Protein AF-A0A0J7KHU6-F1 (afdb_monomer_lite)

Secondary structure (DSSP, 8-state):
-HHHHHHHHHHHHHHHHHHHHHHHHTTTTT--SS-HHHHHHHHHHHHHHHHHHHHHHHHHHHHHHHHHHHHHH-SPPP-SS--HHHHHHHHHHHHHHHHHHHHHHHHHHHHHHHHHHHHH--

Organism: Lasius niger (NCBI:txid67767)

Radius of gyration: 30.12 Å; chains: 1; bounding box: 52×55×78 Å

Sequence (122 aa):
EKKRKQAETERKRAEVRARLEEASKAKKAKKGFMTPDRKKKLRLLLRKKAAEELKKEQERKAAERRRIIEERCGKAKNVDDANEVELKEICQMYHDRVYLCEGQKWDLEREVRKRDYEVQEK

Foldseek 3Di:
DVVVVVVVVVVVVVVVVVVLVVVCVVVVDDDPSDDPVVVVVVVVVVVVVVVVVVVVVVVVVVVVVVVVCCVVVPDQDDPPPDDPVRVVVSVVVVVVVVVVVVVVVVVVVVVVVVVVVVVVVD

Structure (mmCIF, N/CA/C/O backbone):
data_AF-A0A0J7KHU6-F1
#
_entry.id   AF-A0A0J7KHU6-F1
#
loop_
_atom_site.group_PDB
_atom_site.id
_atom_site.type_symbol
_atom_site.label_atom_id
_atom_site.label_alt_id
_atom_site.label_comp_id
_atom_site.label_asym_id
_atom_site.label_entity_id
_atom_site.label_seq_id
_atom_site.pdbx_PDB_ins_code
_atom_site.Cartn_x
_atom_site.Cartn_y
_atom_site.Cartn_z
_atom_site.occupancy
_atom_site.B_iso_or_equiv
_atom_site.auth_seq_id
_atom_site.auth_comp_id
_atom_site.auth_asym_id
_atom_site.auth_atom_id
_atom_site.pdbx_PDB_model_num
ATOM 1 N N . GLU A 1 1 ? 29.669 -32.015 -13.712 1.00 60.91 1 GLU A N 1
ATOM 2 C CA . GLU A 1 1 ? 28.977 -32.035 -15.025 1.00 60.91 1 GLU A CA 1
ATOM 3 C C . GLU A 1 1 ? 28.281 -30.717 -15.414 1.00 60.91 1 GLU A C 1
ATOM 5 O O . GLU A 1 1 ? 28.586 -30.183 -16.475 1.00 60.91 1 GLU A O 1
ATOM 10 N N . LYS A 1 2 ? 27.415 -30.132 -14.563 1.00 65.38 2 LYS A N 1
ATOM 11 C CA . LYS A 1 2 ? 26.688 -28.867 -14.848 1.00 65.38 2 LYS A CA 1
ATOM 12 C C . LYS A 1 2 ? 27.586 -27.679 -15.248 1.00 65.38 2 LYS A C 1
ATOM 14 O O . LYS A 1 2 ? 27.269 -26.994 -16.211 1.00 65.38 2 LYS A O 1
ATOM 19 N N . LYS A 1 3 ? 28.733 -27.486 -14.581 1.00 67.62 3 LYS A N 1
ATOM 20 C CA . LYS A 1 3 ? 29.695 -26.408 -14.904 1.00 67.62 3 LYS A CA 1
ATOM 21 C C . LYS A 1 3 ? 30.349 -26.560 -16.288 1.00 67.62 3 LYS A C 1
ATOM 23 O O . LYS A 1 3 ? 30.530 -25.569 -16.980 1.00 67.62 3 LYS A O 1
ATOM 28 N N . ARG A 1 4 ? 30.643 -27.794 -16.731 1.00 74.31 4 ARG A N 1
ATOM 29 C CA . ARG A 1 4 ? 31.184 -28.057 -18.083 1.00 74.31 4 ARG A CA 1
ATOM 30 C C . ARG A 1 4 ? 30.127 -27.804 -19.159 1.00 74.31 4 ARG A C 1
ATOM 32 O O . ARG A 1 4 ? 30.429 -27.150 -20.148 1.00 74.31 4 ARG A O 1
ATOM 39 N N . LYS A 1 5 ? 28.881 -28.232 -18.919 1.00 75.81 5 LYS A N 1
ATOM 40 C CA . LYS A 1 5 ? 27.738 -27.952 -19.806 1.00 75.81 5 LYS A CA 1
ATOM 41 C C . LYS A 1 5 ? 27.464 -26.444 -19.930 1.00 75.81 5 LYS A C 1
ATOM 43 O O . LYS A 1 5 ? 27.242 -25.962 -21.035 1.00 75.81 5 LYS A O 1
ATOM 48 N N . GLN A 1 6 ? 27.552 -25.692 -18.828 1.00 70.25 6 GLN A N 1
ATOM 49 C CA . GLN A 1 6 ? 27.421 -24.227 -18.830 1.00 70.25 6 GLN A CA 1
ATOM 50 C C . GLN A 1 6 ? 28.546 -23.538 -19.617 1.00 70.25 6 GLN A C 1
ATOM 52 O O . GLN A 1 6 ? 28.256 -22.733 -20.503 1.00 70.25 6 GLN A O 1
ATOM 57 N N . ALA A 1 7 ? 29.803 -23.918 -19.373 1.00 80.69 7 ALA A N 1
ATOM 58 C CA . ALA A 1 7 ? 30.958 -23.368 -20.083 1.00 80.69 7 ALA A CA 1
ATOM 59 C C . ALA A 1 7 ? 30.903 -23.648 -21.596 1.00 80.69 7 ALA A C 1
ATOM 61 O O . ALA A 1 7 ? 31.207 -22.778 -22.410 1.00 80.69 7 ALA A O 1
ATOM 62 N N . GLU A 1 8 ? 30.450 -24.838 -21.996 1.00 82.12 8 GLU A N 1
ATOM 63 C CA . GLU A 1 8 ? 30.277 -25.179 -23.408 1.00 82.12 8 GLU A CA 1
ATOM 64 C C . GLU A 1 8 ? 29.161 -24.350 -24.065 1.00 82.12 8 GLU A C 1
ATOM 66 O O . GLU A 1 8 ? 29.321 -23.862 -25.186 1.00 82.12 8 GLU A O 1
ATOM 71 N N . THR A 1 9 ? 28.046 -24.116 -23.361 1.00 75.62 9 THR A N 1
ATOM 72 C CA . THR A 1 9 ? 26.983 -23.231 -23.862 1.00 75.62 9 THR A CA 1
ATOM 73 C C . THR A 1 9 ? 27.408 -21.768 -23.955 1.00 75.62 9 THR A C 1
ATOM 75 O O . THR A 1 9 ? 27.014 -21.094 -24.907 1.00 75.62 9 THR A O 1
ATOM 78 N N . GLU A 1 10 ? 28.213 -21.258 -23.021 1.00 82.38 10 GLU A N 1
ATOM 79 C CA . GLU A 1 10 ? 28.766 -19.901 -23.107 1.00 82.38 10 GLU A CA 1
ATOM 80 C C . GLU A 1 10 ? 29.766 -19.765 -24.250 1.00 82.38 10 GLU A C 1
ATOM 82 O O . GLU A 1 10 ? 29.683 -18.798 -25.006 1.00 82.38 10 GLU A O 1
ATOM 87 N N . ARG A 1 11 ? 30.627 -20.767 -24.457 1.00 84.94 11 ARG A N 1
ATOM 88 C CA . ARG A 1 11 ? 31.569 -20.795 -25.581 1.00 84.94 11 ARG A CA 1
ATOM 89 C C . ARG A 1 11 ? 30.841 -20.779 -26.928 1.00 84.94 11 ARG A C 1
ATOM 91 O O . ARG A 1 11 ? 31.151 -19.939 -27.768 1.00 84.94 11 ARG A O 1
ATOM 98 N N . LYS A 1 12 ? 29.805 -21.612 -27.099 1.00 82.12 12 LYS A N 1
ATOM 99 C CA . LYS A 1 12 ? 28.963 -21.618 -28.314 1.00 82.12 12 LYS A CA 1
ATOM 100 C C . LYS A 1 12 ? 28.236 -20.286 -28.520 1.00 82.12 12 LYS A C 1
ATOM 102 O O . LYS A 1 12 ? 28.123 -19.802 -29.643 1.00 82.12 12 LYS A O 1
ATOM 107 N N . ARG A 1 13 ? 27.754 -19.649 -27.446 1.00 78.31 13 ARG A N 1
ATOM 108 C CA . ARG A 1 13 ? 27.121 -18.319 -27.523 1.00 78.31 13 ARG A CA 1
ATOM 109 C C . ARG A 1 13 ? 28.115 -17.224 -27.911 1.00 78.31 13 ARG A C 1
ATOM 111 O O . ARG A 1 13 ? 27.750 -16.342 -28.687 1.00 78.31 13 ARG A O 1
ATOM 118 N N . ALA A 1 14 ? 29.338 -17.275 -27.387 1.00 82.00 14 ALA A N 1
ATOM 119 C CA . ALA A 1 14 ? 30.399 -16.321 -27.694 1.00 82.00 14 ALA A CA 1
ATOM 120 C C . ALA A 1 14 ? 30.858 -16.437 -29.154 1.00 82.00 14 ALA A C 1
ATOM 122 O O . ALA A 1 14 ? 30.962 -15.425 -29.842 1.00 82.00 14 ALA A O 1
ATOM 123 N N . GLU A 1 15 ? 31.025 -17.659 -29.657 1.00 83.81 15 GLU A N 1
ATOM 124 C CA . GLU A 1 15 ? 31.401 -17.927 -31.048 1.00 83.81 15 GLU A CA 1
ATOM 125 C C . GLU A 1 15 ? 30.333 -17.436 -32.039 1.00 83.81 15 GLU A C 1
ATOM 127 O O . GLU A 1 15 ? 30.630 -16.706 -32.987 1.00 83.81 15 GLU A O 1
ATOM 132 N N . VAL A 1 16 ? 29.056 -17.736 -31.771 1.00 79.31 16 VAL A N 1
ATOM 133 C CA . VAL A 1 16 ? 27.933 -17.235 -32.583 1.00 79.31 16 VAL A CA 1
ATOM 134 C C . VAL A 1 16 ? 27.867 -15.704 -32.555 1.00 79.31 16 VAL A C 1
ATOM 136 O O . VAL A 1 16 ? 27.548 -15.079 -33.567 1.00 79.31 16 VAL A O 1
ATOM 139 N N . ARG A 1 17 ? 28.184 -15.077 -31.416 1.00 75.62 17 ARG A N 1
ATOM 140 C CA . ARG A 1 17 ? 28.221 -13.614 -31.283 1.00 75.62 17 ARG A CA 1
ATOM 141 C C . ARG A 1 17 ? 29.356 -12.997 -32.103 1.00 75.62 17 ARG A C 1
ATOM 143 O O . ARG A 1 17 ? 29.092 -12.029 -32.811 1.00 75.62 17 ARG A O 1
ATOM 150 N N . ALA A 1 18 ? 30.555 -13.573 -32.053 1.00 80.88 18 ALA A N 1
ATOM 151 C CA . ALA A 1 18 ? 31.712 -13.114 -32.821 1.00 80.88 18 ALA A CA 1
ATOM 152 C C . ALA A 1 18 ? 31.448 -13.190 -34.334 1.00 80.88 18 ALA A C 1
ATOM 154 O O . ALA A 1 18 ? 31.612 -12.197 -35.043 1.00 80.88 18 ALA A O 1
ATOM 155 N N . ARG A 1 19 ? 30.898 -14.317 -34.809 1.00 77.94 19 ARG A N 1
ATOM 156 C CA . ARG A 1 19 ? 30.537 -14.511 -36.223 1.00 77.94 19 ARG A CA 1
ATOM 157 C C . ARG A 1 19 ? 29.488 -13.506 -36.717 1.00 77.94 19 ARG A C 1
ATOM 159 O O . ARG A 1 19 ? 29.557 -13.027 -37.847 1.00 77.94 19 ARG A O 1
ATOM 166 N N . LEU A 1 20 ? 28.503 -13.174 -35.879 1.00 68.31 20 LEU A N 1
ATOM 167 C CA . LEU A 1 20 ? 27.479 -12.175 -36.211 1.00 68.31 20 LEU A CA 1
ATOM 168 C C . LEU A 1 20 ? 28.035 -10.742 -36.211 1.00 68.31 20 LEU A C 1
ATOM 170 O O . LEU A 1 20 ? 27.603 -9.922 -37.021 1.00 68.31 20 LEU A O 1
ATOM 174 N N . GLU A 1 21 ? 28.979 -10.432 -35.323 1.00 70.44 21 GLU A N 1
ATOM 175 C CA . GLU A 1 21 ? 29.629 -9.122 -35.261 1.00 70.44 21 GLU A CA 1
ATOM 176 C C . GLU A 1 21 ? 30.513 -8.878 -36.493 1.00 70.44 21 GLU A C 1
ATOM 178 O O . GLU A 1 21 ? 30.439 -7.812 -37.107 1.00 70.44 21 GLU A O 1
ATOM 183 N N . GLU A 1 22 ? 31.270 -9.886 -36.917 1.00 72.25 22 GLU A N 1
ATOM 184 C CA . GLU A 1 22 ? 32.121 -9.838 -38.107 1.00 72.25 22 GLU A CA 1
ATOM 185 C C . GLU A 1 22 ? 31.300 -9.651 -39.395 1.00 72.25 22 GLU A C 1
ATOM 187 O O . GLU A 1 22 ? 31.576 -8.745 -40.184 1.00 72.25 22 GLU A O 1
ATOM 192 N N . ALA A 1 23 ? 30.186 -10.379 -39.540 1.00 66.62 23 ALA A N 1
ATOM 193 C CA . ALA A 1 23 ? 29.250 -10.207 -40.656 1.00 66.62 23 ALA A CA 1
ATOM 194 C C . ALA A 1 23 ? 28.550 -8.829 -40.670 1.00 66.62 23 ALA A C 1
ATOM 196 O O . ALA A 1 23 ? 28.136 -8.343 -41.727 1.00 66.62 23 ALA A O 1
ATOM 197 N N . SER A 1 24 ? 28.415 -8.176 -39.510 1.00 61.59 24 SER A N 1
ATOM 198 C CA . SER A 1 24 ? 27.807 -6.843 -39.397 1.00 61.59 24 SER A CA 1
ATOM 199 C C . SER A 1 24 ? 28.765 -5.701 -39.763 1.00 61.59 24 SER A C 1
ATOM 201 O O . SER 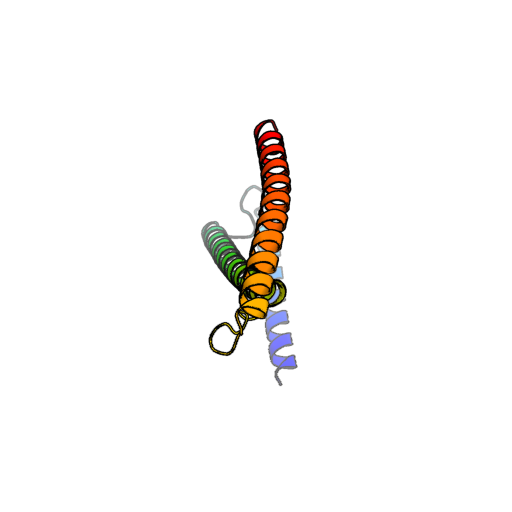A 1 24 ? 28.313 -4.653 -40.233 1.00 61.59 24 SER A O 1
ATOM 203 N N . LYS A 1 25 ? 30.087 -5.908 -39.637 1.00 63.56 25 LYS A N 1
ATOM 204 C CA . LYS A 1 25 ? 31.115 -4.911 -39.992 1.00 63.56 25 LYS A CA 1
ATOM 205 C C . LYS A 1 25 ? 31.147 -4.609 -41.497 1.00 63.56 25 LYS A C 1
ATOM 207 O O . LYS A 1 25 ? 31.466 -3.482 -41.864 1.00 63.56 25 LYS A O 1
ATOM 212 N N . ALA A 1 26 ? 30.725 -5.555 -42.338 1.00 61.78 26 ALA A N 1
ATOM 213 C CA . ALA A 1 26 ? 30.666 -5.408 -43.795 1.00 61.78 26 ALA A CA 1
ATOM 214 C C . ALA A 1 26 ? 29.421 -4.654 -44.321 1.00 61.78 26 ALA A C 1
ATOM 216 O O . ALA A 1 26 ? 29.381 -4.279 -45.489 1.00 61.78 26 ALA A O 1
ATOM 217 N N . LYS A 1 27 ? 28.390 -4.407 -43.493 1.00 57.91 27 LYS A N 1
ATOM 218 C CA . LYS A 1 27 ? 27.125 -3.747 -43.907 1.00 57.91 27 LYS A CA 1
ATOM 219 C C . LYS A 1 27 ? 26.780 -2.536 -43.033 1.00 57.91 27 LYS A C 1
ATOM 221 O O . LYS A 1 27 ? 25.630 -2.330 -42.639 1.00 57.91 27 LYS A O 1
ATOM 226 N N . LYS A 1 28 ? 27.797 -1.726 -42.735 1.00 55.50 28 LYS A N 1
ATOM 227 C CA . LYS A 1 28 ? 27.800 -0.644 -41.735 1.00 55.50 28 LYS A CA 1
ATOM 228 C C . LYS A 1 28 ? 26.905 0.576 -41.995 1.00 55.50 28 LYS A C 1
ATOM 230 O O . LYS A 1 28 ? 26.921 1.481 -41.172 1.00 55.50 28 LYS A O 1
ATOM 235 N N . ALA A 1 29 ? 26.096 0.633 -43.053 1.00 57.09 29 ALA A N 1
ATOM 236 C CA . ALA A 1 29 ? 25.325 1.854 -43.298 1.00 57.09 29 ALA A CA 1
ATOM 237 C C . ALA A 1 29 ? 24.017 1.955 -42.486 1.00 57.09 29 ALA A C 1
ATOM 239 O O . ALA A 1 29 ? 23.782 3.006 -41.905 1.00 57.09 29 ALA A O 1
ATOM 240 N N . LYS A 1 30 ? 23.140 0.932 -42.417 1.00 57.06 30 LYS A N 1
ATOM 241 C CA . LYS A 1 30 ? 21.793 1.105 -41.792 1.00 57.06 30 LYS A CA 1
ATOM 242 C C . LYS A 1 30 ? 21.124 -0.143 -41.174 1.00 57.06 30 LYS A C 1
ATOM 244 O O . LYS A 1 30 ? 19.975 -0.060 -40.744 1.00 57.06 30 LYS A O 1
ATOM 249 N N . LYS A 1 31 ? 21.780 -1.309 -41.093 1.00 58.31 31 LYS A N 1
ATOM 250 C CA . LYS A 1 31 ? 21.182 -2.535 -40.509 1.00 58.31 31 LYS A CA 1
ATOM 251 C C . LYS A 1 31 ? 21.808 -2.842 -39.148 1.00 58.31 31 LYS A C 1
ATOM 253 O O . LYS A 1 31 ? 22.897 -3.392 -39.073 1.00 58.31 31 LYS A O 1
ATOM 258 N N . GLY A 1 32 ? 21.120 -2.469 -38.067 1.00 64.75 32 GLY A N 1
ATOM 259 C CA . GLY A 1 32 ? 21.543 -2.821 -36.707 1.00 64.75 32 GLY A CA 1
ATOM 260 C C . GLY A 1 32 ? 21.711 -4.338 -36.520 1.00 64.75 32 GLY A C 1
ATOM 261 O O . GLY A 1 32 ? 21.069 -5.125 -37.208 1.00 64.75 32 GLY A O 1
ATOM 262 N N . PHE A 1 33 ? 22.543 -4.731 -35.549 1.00 71.38 33 PHE A N 1
ATOM 263 C CA . PHE A 1 33 ? 22.934 -6.120 -35.231 1.00 71.38 33 PHE A CA 1
ATOM 264 C C . PHE A 1 33 ? 21.774 -7.134 -35.135 1.00 71.38 33 PHE A C 1
ATOM 266 O O . PHE A 1 33 ? 21.953 -8.328 -35.359 1.00 71.38 33 PHE A O 1
ATOM 273 N N . MET A 1 34 ? 20.565 -6.678 -34.799 1.00 79.06 34 MET A N 1
ATOM 274 C CA . MET A 1 34 ? 19.372 -7.520 -34.737 1.00 79.06 34 MET A CA 1
ATOM 275 C C . MET A 1 34 ? 18.457 -7.286 -35.932 1.00 79.06 34 MET A C 1
ATOM 277 O O . MET A 1 34 ? 18.177 -6.141 -36.294 1.00 79.06 34 MET A O 1
ATOM 281 N N . THR A 1 35 ? 17.874 -8.371 -36.447 1.00 86.06 35 THR A N 1
ATOM 282 C CA . THR A 1 35 ? 16.758 -8.272 -37.389 1.00 86.06 35 THR A CA 1
ATOM 283 C C . THR A 1 35 ? 15.574 -7.533 -36.742 1.00 86.06 35 THR A C 1
ATOM 285 O O . THR A 1 35 ? 15.371 -7.633 -35.521 1.00 86.06 35 THR A O 1
ATOM 288 N N . PRO A 1 36 ? 14.776 -6.786 -37.528 1.00 86.12 36 PRO A N 1
ATOM 289 C CA . PRO A 1 36 ? 13.604 -6.068 -37.024 1.00 86.12 36 PRO A CA 1
ATOM 290 C C . PRO A 1 36 ? 12.647 -6.946 -36.203 1.00 86.12 36 PRO A C 1
ATOM 292 O O . PRO A 1 36 ? 12.227 -6.536 -35.118 1.00 86.12 36 PRO A O 1
ATOM 295 N N . ASP A 1 37 ? 12.392 -8.182 -36.643 1.00 86.38 37 ASP A N 1
ATOM 296 C CA . ASP A 1 37 ? 11.520 -9.135 -35.942 1.00 86.38 37 ASP A CA 1
ATOM 297 C C . ASP A 1 37 ? 12.077 -9.565 -34.590 1.00 86.38 37 ASP A C 1
ATOM 299 O O . ASP A 1 37 ? 11.359 -9.606 -33.587 1.00 86.38 37 ASP A O 1
ATOM 303 N N . ARG A 1 38 ? 13.389 -9.812 -34.514 1.00 86.75 38 ARG A N 1
ATOM 304 C CA . ARG A 1 38 ? 14.040 -10.172 -33.251 1.00 86.75 38 ARG A CA 1
ATOM 305 C C . ARG A 1 38 ? 14.006 -8.998 -32.271 1.00 86.75 38 ARG A C 1
ATOM 307 O O . ARG A 1 38 ? 13.766 -9.209 -31.083 1.00 86.75 38 ARG A O 1
ATOM 314 N N . LYS A 1 39 ? 14.179 -7.760 -32.754 1.00 88.12 39 LYS A N 1
ATOM 315 C CA . LYS A 1 39 ? 14.037 -6.545 -31.932 1.00 88.12 39 LYS A CA 1
ATOM 316 C C . LYS A 1 39 ? 12.586 -6.354 -31.459 1.00 88.12 39 LYS A C 1
ATOM 318 O O . LYS A 1 39 ? 12.367 -5.999 -30.301 1.00 88.12 39 LYS A O 1
ATOM 323 N N . LYS A 1 40 ? 11.587 -6.637 -32.307 1.00 90.25 40 LYS A N 1
ATOM 324 C CA . LYS A 1 40 ? 10.159 -6.620 -31.936 1.00 90.25 40 LYS A CA 1
ATOM 325 C C . LYS A 1 40 ? 9.855 -7.647 -30.840 1.00 90.25 40 LYS A C 1
ATOM 327 O O . LYS A 1 40 ? 9.271 -7.274 -29.824 1.00 90.25 40 LYS A O 1
ATOM 332 N N . LYS A 1 41 ? 10.326 -8.891 -30.994 1.00 94.12 41 LYS A N 1
ATOM 333 C CA . LYS A 1 41 ? 10.172 -9.958 -29.991 1.00 94.12 41 LYS A CA 1
ATOM 334 C C . LYS A 1 41 ? 10.858 -9.610 -28.668 1.00 94.12 41 LYS A C 1
ATOM 336 O O . LYS A 1 41 ? 10.262 -9.801 -27.614 1.00 94.12 41 LYS A O 1
ATOM 341 N N . LEU A 1 42 ? 12.064 -9.038 -28.710 1.00 94.25 42 LEU A N 1
ATOM 342 C CA . LEU A 1 42 ? 12.782 -8.621 -27.502 1.00 94.25 42 LEU A CA 1
ATOM 343 C C . LEU A 1 42 ? 12.024 -7.536 -26.726 1.00 94.25 42 LEU A C 1
ATOM 345 O O . LEU A 1 42 ? 11.827 -7.678 -25.525 1.00 94.25 42 LEU A O 1
ATOM 349 N N . ARG A 1 43 ? 11.537 -6.486 -27.401 1.00 95.25 43 ARG A N 1
ATOM 350 C CA . ARG A 1 43 ? 10.736 -5.436 -26.744 1.00 95.25 43 ARG A CA 1
ATOM 351 C C . ARG A 1 43 ? 9.465 -5.988 -26.106 1.00 95.25 43 ARG A C 1
ATOM 353 O O . ARG A 1 43 ? 9.092 -5.546 -25.025 1.00 95.25 43 ARG A O 1
ATOM 360 N N . LEU A 1 44 ? 8.807 -6.942 -26.765 1.00 95.69 44 LEU A N 1
ATOM 361 C CA . LEU A 1 44 ? 7.632 -7.605 -26.206 1.00 95.69 44 LEU A CA 1
ATOM 362 C C . LEU A 1 44 ? 7.980 -8.348 -24.909 1.00 95.69 44 LEU A C 1
ATOM 364 O O . LEU A 1 44 ? 7.278 -8.187 -23.918 1.00 95.69 44 LEU A O 1
ATOM 368 N N . LEU A 1 45 ? 9.074 -9.115 -24.899 1.00 96.44 45 LEU A N 1
ATOM 369 C CA . LEU A 1 45 ? 9.524 -9.838 -23.706 1.00 96.44 45 LEU A CA 1
ATOM 370 C C . LEU A 1 45 ? 9.898 -8.891 -22.561 1.00 96.44 45 LEU A C 1
ATOM 372 O O . LEU A 1 45 ? 9.528 -9.151 -21.422 1.00 96.44 45 LEU A O 1
ATOM 376 N N . LEU A 1 46 ? 10.568 -7.775 -22.859 1.00 96.69 46 LEU A N 1
ATOM 377 C CA . LEU A 1 46 ? 10.925 -6.776 -21.850 1.00 96.69 46 LEU A CA 1
ATOM 378 C C . LEU A 1 46 ? 9.688 -6.131 -21.214 1.00 96.69 46 LEU A C 1
ATOM 380 O O . LEU A 1 46 ? 9.640 -6.003 -19.997 1.00 96.69 46 LEU A O 1
ATOM 384 N N . ARG A 1 47 ? 8.665 -5.785 -22.007 1.00 97.06 47 ARG A N 1
ATOM 385 C CA . ARG A 1 47 ? 7.402 -5.245 -21.474 1.00 97.06 47 ARG A CA 1
ATOM 386 C C . ARG A 1 47 ? 6.629 -6.272 -20.657 1.00 97.06 47 ARG A C 1
ATOM 388 O O . ARG A 1 47 ? 6.103 -5.920 -19.611 1.00 97.06 47 ARG A O 1
ATOM 395 N N . LYS A 1 48 ? 6.589 -7.532 -21.106 1.00 97.25 48 LYS A N 1
ATOM 396 C CA . LYS A 1 48 ? 5.974 -8.625 -20.337 1.00 97.25 48 LYS A CA 1
ATOM 397 C C . LYS A 1 48 ? 6.659 -8.796 -18.983 1.00 97.25 48 LYS A C 1
ATOM 399 O O . LYS A 1 48 ? 5.972 -8.822 -17.972 1.00 97.25 48 LYS A O 1
ATOM 404 N N . LYS A 1 49 ? 7.996 -8.812 -18.961 1.00 97.25 49 LYS A N 1
ATOM 405 C CA . LYS A 1 49 ? 8.766 -8.880 -17.715 1.00 97.25 49 LYS A CA 1
ATOM 406 C C . LYS A 1 49 ? 8.522 -7.657 -16.825 1.00 97.25 49 LYS A C 1
ATOM 408 O O . LYS A 1 49 ? 8.321 -7.816 -15.633 1.00 97.25 49 LYS A O 1
ATOM 413 N N . ALA A 1 50 ? 8.497 -6.450 -17.393 1.00 96.62 50 ALA A N 1
ATOM 414 C CA . ALA A 1 50 ? 8.210 -5.234 -16.631 1.00 96.62 50 ALA A CA 1
ATOM 415 C C . ALA A 1 50 ? 6.803 -5.257 -16.005 1.00 96.62 50 ALA A C 1
ATOM 417 O O . ALA A 1 50 ? 6.647 -4.873 -14.853 1.00 96.62 50 ALA A O 1
ATOM 418 N N . ALA A 1 51 ? 5.795 -5.745 -16.735 1.00 96.50 51 ALA A N 1
ATOM 419 C CA . ALA A 1 51 ? 4.437 -5.895 -16.215 1.00 96.50 51 ALA A CA 1
ATOM 420 C C . ALA A 1 51 ? 4.351 -6.949 -15.096 1.00 96.50 51 ALA A C 1
ATOM 422 O O . ALA A 1 51 ? 3.656 -6.738 -14.106 1.00 96.50 51 ALA A O 1
ATOM 423 N N . GLU A 1 52 ? 5.071 -8.064 -15.235 1.00 96.62 52 GLU A N 1
ATOM 424 C CA . GLU A 1 52 ? 5.148 -9.108 -14.209 1.00 96.62 52 GLU A CA 1
ATOM 425 C C . GLU A 1 52 ? 5.811 -8.596 -12.922 1.00 96.62 52 GLU A C 1
ATOM 427 O O . GLU A 1 52 ? 5.248 -8.748 -11.839 1.00 96.62 52 GLU A O 1
ATOM 432 N N . GLU 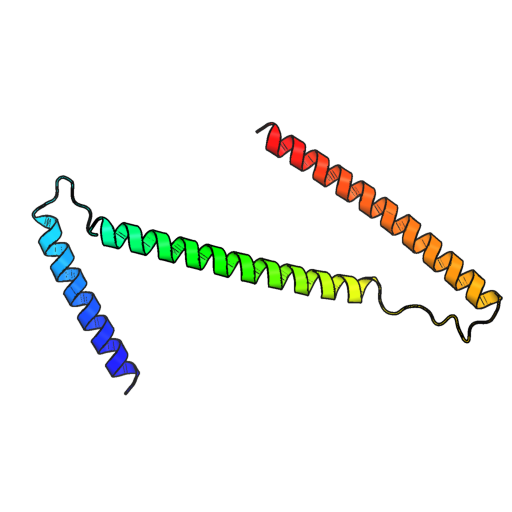A 1 53 ? 6.958 -7.920 -13.035 1.00 96.12 53 GLU A N 1
ATOM 433 C CA . GLU A 1 53 ? 7.640 -7.313 -11.884 1.00 96.12 53 GLU A CA 1
ATOM 434 C C . GLU A 1 53 ? 6.778 -6.225 -11.225 1.00 96.12 53 GLU A C 1
ATOM 436 O O . GLU A 1 53 ? 6.699 -6.171 -9.998 1.00 96.12 53 GLU A O 1
ATOM 441 N N . LEU A 1 54 ? 6.059 -5.414 -12.013 1.00 95.94 54 LEU A N 1
ATOM 442 C CA . LEU A 1 54 ? 5.124 -4.418 -11.484 1.00 95.94 54 LEU A CA 1
ATOM 443 C C . LEU A 1 54 ? 4.000 -5.076 -10.670 1.00 95.94 54 LEU A C 1
ATOM 445 O O . LEU A 1 54 ? 3.694 -4.618 -9.570 1.00 95.94 54 LEU A O 1
ATOM 449 N N . LYS A 1 55 ? 3.409 -6.168 -11.174 1.00 96.38 55 LYS A N 1
ATOM 450 C CA . LYS A 1 55 ? 2.370 -6.918 -10.452 1.00 96.38 55 LYS A CA 1
ATOM 451 C C . LYS A 1 55 ? 2.915 -7.505 -9.148 1.00 96.38 55 LYS A C 1
ATOM 453 O O . LYS A 1 55 ? 2.286 -7.374 -8.101 1.00 96.38 55 LYS A O 1
ATOM 458 N N . LYS A 1 56 ? 4.114 -8.087 -9.188 1.00 97.06 56 LYS A N 1
ATOM 459 C CA . LYS A 1 56 ? 4.784 -8.634 -8.002 1.00 97.06 56 LYS A CA 1
ATOM 460 C C . LYS A 1 56 ? 5.081 -7.555 -6.958 1.00 97.06 56 LYS A C 1
ATOM 462 O O . LYS A 1 56 ? 4.914 -7.781 -5.760 1.00 97.06 56 LYS A O 1
ATOM 467 N N . GLU A 1 57 ? 5.494 -6.364 -7.388 1.00 96.38 57 GLU A N 1
ATOM 468 C CA . GLU A 1 57 ? 5.698 -5.235 -6.483 1.00 96.38 57 GLU A CA 1
ATOM 469 C C . GLU A 1 57 ? 4.380 -4.749 -5.864 1.00 96.38 57 GLU A C 1
ATOM 471 O O . GLU A 1 57 ? 4.347 -4.458 -4.667 1.00 96.38 57 GLU A O 1
ATOM 476 N N . GLN A 1 58 ? 3.294 -4.694 -6.643 1.00 96.25 58 GLN A N 1
ATOM 477 C CA . GLN A 1 58 ? 1.960 -4.362 -6.133 1.00 96.25 58 GLN A CA 1
ATOM 478 C C . GLN A 1 58 ? 1.503 -5.362 -5.067 1.00 96.25 58 GLN A C 1
ATOM 480 O O . GLN A 1 58 ? 1.056 -4.949 -3.999 1.00 96.25 58 GLN A O 1
ATOM 485 N N . GLU A 1 59 ? 1.673 -6.662 -5.310 1.00 95.69 59 GLU A N 1
ATOM 486 C CA . GLU A 1 59 ? 1.347 -7.714 -4.340 1.00 95.69 59 GLU A CA 1
ATOM 487 C C . GLU A 1 59 ? 2.182 -7.584 -3.059 1.00 95.69 59 GLU A C 1
ATOM 489 O O . GLU A 1 59 ? 1.635 -7.665 -1.957 1.00 95.69 59 GLU A O 1
ATOM 494 N N . ARG A 1 60 ? 3.484 -7.282 -3.181 1.00 96.56 60 ARG A N 1
ATOM 495 C CA . ARG A 1 60 ? 4.362 -7.011 -2.032 1.00 96.56 60 ARG A CA 1
ATOM 496 C C . ARG A 1 60 ? 3.906 -5.783 -1.242 1.00 96.56 60 ARG A C 1
ATOM 498 O O . ARG A 1 60 ? 3.822 -5.848 -0.019 1.00 96.56 60 ARG A O 1
ATOM 505 N N . LYS A 1 61 ? 3.586 -4.674 -1.919 1.00 97.25 61 LYS A N 1
ATOM 506 C CA . LYS A 1 61 ? 3.071 -3.452 -1.274 1.00 97.25 61 LYS A CA 1
ATOM 507 C C . LYS A 1 61 ? 1.727 -3.702 -0.591 1.00 97.25 61 LYS A C 1
ATOM 509 O O . LYS A 1 61 ? 1.513 -3.208 0.510 1.00 97.25 61 LYS A O 1
ATOM 514 N N . ALA A 1 62 ? 0.839 -4.486 -1.200 1.00 97.06 62 ALA A N 1
ATOM 515 C CA . ALA A 1 62 ? -0.449 -4.842 -0.610 1.00 97.06 62 ALA A CA 1
ATOM 516 C C . ALA A 1 62 ? -0.292 -5.745 0.624 1.00 97.06 62 ALA A C 1
ATOM 518 O O . ALA A 1 62 ? -0.997 -5.556 1.615 1.00 97.06 62 ALA A O 1
ATOM 519 N N . ALA A 1 63 ? 0.637 -6.704 0.586 1.00 97.12 63 ALA A N 1
ATOM 520 C CA . ALA A 1 63 ? 0.965 -7.539 1.737 1.00 97.12 63 ALA A CA 1
ATOM 521 C C . ALA A 1 63 ? 1.548 -6.710 2.890 1.00 97.12 63 ALA A C 1
ATOM 523 O O . ALA A 1 63 ? 1.064 -6.820 4.013 1.00 97.12 63 ALA A O 1
ATOM 524 N N . GLU A 1 64 ? 2.500 -5.820 2.603 1.00 97.50 64 GLU A N 1
ATOM 525 C CA . GLU A 1 64 ? 3.072 -4.933 3.620 1.00 97.50 64 GLU A CA 1
ATOM 526 C C . GLU A 1 64 ? 2.018 -3.975 4.187 1.00 97.50 64 GLU A C 1
ATOM 528 O O . GLU A 1 64 ? 1.924 -3.802 5.398 1.00 97.50 64 GLU A O 1
ATOM 533 N N . ARG A 1 65 ? 1.138 -3.423 3.339 1.00 97.31 65 ARG A N 1
ATOM 534 C CA . ARG A 1 65 ? 0.004 -2.606 3.794 1.00 97.31 65 ARG A CA 1
ATOM 535 C C . ARG A 1 65 ? -0.879 -3.374 4.779 1.00 97.31 65 ARG A C 1
ATOM 537 O O . ARG A 1 65 ? -1.288 -2.799 5.780 1.00 97.31 65 ARG A O 1
ATOM 544 N N . ARG A 1 66 ? -1.180 -4.650 4.509 1.00 96.31 66 ARG A N 1
ATOM 545 C CA . ARG A 1 66 ? -1.962 -5.493 5.429 1.00 96.31 66 ARG A CA 1
ATOM 546 C C . ARG A 1 66 ? -1.236 -5.710 6.755 1.00 96.31 66 ARG A C 1
ATOM 548 O O . ARG A 1 66 ? -1.843 -5.487 7.794 1.00 96.31 66 ARG A O 1
ATOM 555 N N . ARG A 1 67 ? 0.055 -6.049 6.712 1.00 97.19 67 ARG A N 1
ATOM 556 C CA . ARG A 1 67 ? 0.892 -6.237 7.907 1.00 97.19 67 ARG A CA 1
ATOM 557 C C . ARG A 1 67 ? 0.911 -4.992 8.798 1.00 97.19 67 ARG A C 1
ATOM 559 O O . ARG A 1 67 ? 0.689 -5.094 9.996 1.00 97.19 67 ARG A O 1
ATOM 566 N N . ILE A 1 68 ? 1.124 -3.815 8.210 1.00 97.06 68 ILE A N 1
ATOM 567 C CA . ILE A 1 68 ? 1.167 -2.549 8.953 1.00 97.06 68 ILE A CA 1
ATOM 568 C C . ILE A 1 68 ? -0.199 -2.196 9.556 1.00 97.06 68 ILE A C 1
ATOM 570 O O . ILE A 1 68 ? -0.254 -1.651 10.655 1.00 97.06 68 ILE A O 1
ATOM 574 N N . ILE A 1 69 ? -1.305 -2.488 8.863 1.00 95.38 69 ILE A N 1
ATOM 575 C CA . ILE A 1 69 ? -2.651 -2.282 9.422 1.00 95.38 69 ILE A CA 1
ATOM 576 C C . ILE A 1 69 ? -2.858 -3.180 10.641 1.00 95.38 69 ILE A C 1
ATOM 578 O O . ILE A 1 69 ? -3.299 -2.693 11.676 1.00 95.38 69 ILE A O 1
ATOM 582 N N . GLU A 1 70 ? -2.504 -4.459 10.539 1.00 95.38 70 GLU A N 1
ATOM 583 C CA . GLU A 1 70 ? -2.620 -5.406 11.649 1.00 95.38 70 GLU A CA 1
ATOM 584 C C . GLU A 1 70 ? -1.776 -4.971 12.857 1.00 95.38 70 GLU A C 1
ATOM 586 O O . GLU A 1 70 ? -2.275 -4.945 13.980 1.00 95.38 70 GLU A O 1
ATOM 591 N N . GLU A 1 71 ? -0.541 -4.524 12.619 1.00 95.19 71 GLU A N 1
ATOM 592 C CA . GLU A 1 71 ? 0.351 -3.997 13.657 1.00 95.19 71 GLU A CA 1
ATOM 593 C C . GLU A 1 71 ? -0.201 -2.723 14.323 1.00 95.19 71 GLU A C 1
ATOM 595 O O . GLU A 1 71 ? -0.148 -2.585 15.544 1.00 95.19 71 GLU A O 1
ATOM 600 N N . ARG A 1 72 ? -0.757 -1.784 13.544 1.00 93.75 72 ARG A N 1
ATOM 601 C CA . ARG A 1 72 ? -1.223 -0.478 14.052 1.00 93.75 72 ARG A CA 1
ATOM 602 C C . ARG A 1 72 ? -2.601 -0.506 14.702 1.00 93.75 72 ARG A C 1
ATOM 604 O O . ARG A 1 72 ? -2.864 0.318 15.584 1.00 93.75 72 ARG A O 1
ATOM 611 N N . CYS A 1 73 ? -3.500 -1.351 14.204 1.00 92.06 73 CYS A N 1
ATOM 612 C CA . CYS A 1 73 ? -4.871 -1.464 14.698 1.00 92.06 73 CYS A CA 1
ATOM 613 C C . CYS A 1 73 ? -4.983 -2.508 15.812 1.00 92.06 73 CYS A C 1
ATOM 615 O O . CYS A 1 73 ? -5.782 -2.323 16.727 1.00 92.06 73 CYS A O 1
ATOM 617 N N . GLY A 1 74 ? -4.171 -3.567 15.764 1.00 91.19 74 GLY A N 1
ATOM 618 C CA . GLY A 1 74 ? -4.221 -4.655 16.731 1.00 91.19 74 GLY A CA 1
ATOM 619 C C . GLY A 1 74 ? -5.561 -5.396 16.724 1.00 91.19 74 GLY A C 1
ATOM 620 O O . GLY A 1 74 ? -6.297 -5.405 15.736 1.00 91.19 74 GLY A O 1
ATOM 621 N N . LYS A 1 75 ? -5.869 -6.045 17.850 1.00 91.62 75 LYS A N 1
ATOM 622 C CA . LYS A 1 75 ? -7.139 -6.750 18.064 1.00 91.62 75 LYS A CA 1
ATOM 623 C C . LYS A 1 75 ? -8.177 -5.814 18.680 1.00 91.62 75 LYS A C 1
ATOM 625 O O . LYS A 1 75 ? -7.828 -4.914 19.445 1.00 91.62 75 LYS A O 1
ATOM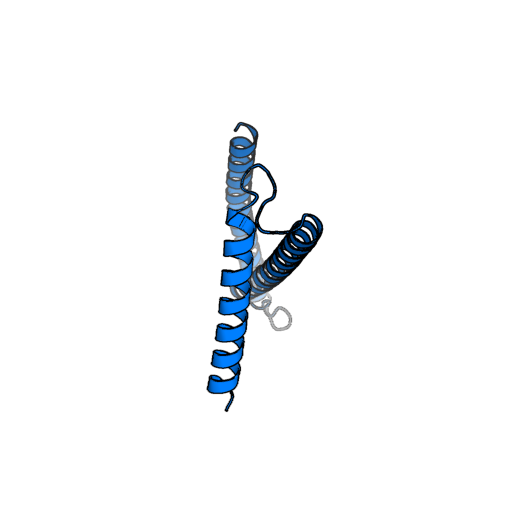 630 N N . ALA A 1 76 ? -9.447 -6.066 18.375 1.00 92.69 76 ALA A N 1
ATOM 631 C CA . ALA A 1 76 ? -10.558 -5.381 19.023 1.00 92.69 76 ALA A CA 1
ATOM 632 C C . ALA A 1 76 ? -10.507 -5.577 20.548 1.00 92.69 76 ALA A C 1
ATOM 634 O O . ALA A 1 76 ? -10.074 -6.627 21.033 1.00 92.69 76 ALA A O 1
ATOM 635 N N . LYS A 1 77 ? -10.924 -4.552 21.298 1.00 92.81 77 LYS A N 1
ATOM 636 C CA . LYS A 1 77 ? -11.086 -4.656 22.752 1.00 92.81 77 LYS A CA 1
ATOM 637 C C . LYS A 1 77 ? -12.236 -5.614 23.072 1.00 92.81 77 LYS A C 1
ATOM 639 O O . LYS A 1 77 ? -13.211 -5.662 22.327 1.00 92.81 77 LYS A O 1
ATOM 644 N N . ASN A 1 78 ? -12.097 -6.381 24.155 1.00 91.62 78 ASN A N 1
ATOM 645 C CA . ASN A 1 78 ? -13.172 -7.244 24.637 1.00 91.62 78 ASN A CA 1
ATOM 646 C C . ASN A 1 78 ? -14.266 -6.356 25.241 1.00 91.62 78 ASN A C 1
ATOM 648 O O . ASN A 1 78 ? -13.983 -5.576 26.146 1.00 91.62 78 ASN A O 1
ATOM 652 N N . VAL A 1 79 ? -15.473 -6.454 24.693 1.00 93.44 79 VAL A N 1
ATOM 653 C CA . VAL A 1 79 ? -16.663 -5.725 25.151 1.00 93.44 79 VAL A CA 1
ATOM 654 C C . VAL A 1 79 ? -17.699 -6.650 25.785 1.00 93.44 79 VAL A C 1
ATOM 656 O O . VAL A 1 79 ? -18.597 -6.159 26.456 1.00 93.44 79 VAL A O 1
ATOM 659 N N . ASP A 1 80 ? -17.571 -7.964 25.588 1.00 92.12 80 ASP A N 1
ATOM 660 C CA . ASP A 1 80 ? -18.555 -8.955 26.031 1.00 92.12 80 ASP A CA 1
ATOM 661 C C . ASP A 1 80 ? -18.452 -9.207 27.542 1.00 92.12 80 ASP A C 1
ATOM 663 O O . ASP A 1 80 ? -19.466 -9.391 28.211 1.00 92.12 80 ASP A O 1
ATOM 667 N N . ASP A 1 81 ? -17.233 -9.143 28.086 1.00 93.12 81 ASP A N 1
ATOM 668 C CA . ASP A 1 81 ? -16.955 -9.332 29.517 1.00 93.12 81 ASP A CA 1
ATOM 669 C C . ASP A 1 81 ? -16.735 -8.007 30.274 1.00 93.12 81 ASP A C 1
ATOM 671 O O . ASP A 1 81 ? -16.396 -8.016 31.458 1.00 93.12 81 ASP A O 1
ATOM 675 N N . ALA A 1 82 ? -16.874 -6.864 29.594 1.00 94.19 82 ALA A N 1
ATOM 676 C CA . ALA A 1 82 ? -16.537 -5.557 30.149 1.00 94.19 82 ALA A CA 1
ATOM 677 C C . ALA A 1 82 ? -17.665 -4.992 31.026 1.00 94.19 82 ALA A C 1
ATOM 679 O O . ALA A 1 82 ? -18.841 -5.006 30.656 1.00 94.19 82 ALA A O 1
ATOM 680 N N . ASN A 1 83 ? -17.304 -4.430 32.177 1.00 95.06 83 ASN A N 1
ATOM 681 C CA . ASN A 1 83 ? -18.243 -3.706 33.031 1.00 95.06 83 ASN A CA 1
ATOM 682 C C . ASN A 1 83 ? -18.512 -2.275 32.513 1.00 95.06 83 ASN A C 1
ATOM 684 O O . ASN A 1 83 ? -17.876 -1.794 31.578 1.00 95.06 83 ASN A O 1
ATOM 688 N N . GLU A 1 84 ? -19.460 -1.556 33.125 1.00 94.81 84 GLU A N 1
ATOM 689 C CA . GLU A 1 84 ? -19.873 -0.224 32.650 1.00 94.81 84 GLU A CA 1
ATOM 690 C C . GLU A 1 84 ? -18.729 0.809 32.631 1.00 94.81 84 GLU A C 1
ATOM 692 O O . GLU A 1 84 ? -18.673 1.661 31.740 1.00 94.81 84 GLU A O 1
ATOM 697 N N . VAL A 1 85 ? -17.812 0.748 33.600 1.00 96.50 85 VAL A N 1
ATOM 698 C CA . VAL A 1 85 ? -16.665 1.665 33.669 1.00 96.50 85 VAL A CA 1
ATOM 699 C C . VAL A 1 85 ? -15.686 1.352 32.541 1.00 96.50 85 VAL A C 1
ATOM 701 O O . VAL A 1 85 ? -15.319 2.248 31.783 1.00 96.50 85 VAL A O 1
ATOM 704 N N . GLU A 1 86 ? -15.350 0.075 32.364 1.00 96.19 86 GLU A N 1
ATOM 705 C CA . GLU A 1 86 ? -14.475 -0.399 31.288 1.00 96.19 86 GLU A CA 1
ATOM 706 C C . GLU A 1 86 ? -15.051 -0.070 29.904 1.00 96.19 86 GLU A C 1
ATOM 708 O O . GLU A 1 86 ? -14.326 0.371 29.014 1.00 96.19 86 GLU A O 1
ATOM 713 N N . LEU A 1 87 ? -16.368 -0.202 29.717 1.00 96.19 87 LEU A N 1
ATOM 714 C CA . LEU A 1 87 ? -17.035 0.165 28.466 1.00 96.19 87 LEU A CA 1
ATOM 715 C C . LEU A 1 87 ? -16.903 1.661 28.157 1.00 96.19 87 LEU A C 1
ATOM 717 O O . LEU A 1 87 ? -16.641 2.025 27.007 1.00 96.19 87 LEU A O 1
ATOM 721 N N . LYS A 1 88 ? -17.042 2.536 29.162 1.00 96.62 88 LYS A N 1
ATOM 722 C CA . LYS A 1 88 ? -16.852 3.987 28.989 1.00 96.62 88 LYS A CA 1
ATOM 723 C C . LYS A 1 88 ? -15.409 4.316 28.613 1.00 96.62 88 LYS A C 1
ATOM 725 O O . LYS A 1 88 ? -15.190 5.104 27.693 1.00 96.62 88 LYS A O 1
ATOM 730 N N . GLU A 1 89 ? -14.438 3.681 29.265 1.00 96.75 89 GLU A N 1
ATOM 731 C CA . GLU A 1 89 ? -13.018 3.839 28.937 1.00 96.75 89 GLU A CA 1
ATOM 732 C C . GLU A 1 89 ? -12.709 3.374 27.509 1.00 96.75 89 GLU A C 1
ATOM 734 O O . GLU A 1 89 ? -12.075 4.105 26.748 1.00 96.75 89 GLU A O 1
ATOM 739 N N . ILE A 1 90 ? -13.215 2.205 27.099 1.00 95.94 90 ILE A N 1
ATOM 740 C CA . ILE A 1 90 ? -13.055 1.684 25.734 1.00 95.94 90 ILE A CA 1
ATOM 741 C C . ILE A 1 90 ? -13.632 2.664 24.703 1.00 95.94 90 ILE A C 1
ATOM 743 O O . ILE A 1 90 ? -12.978 2.946 23.694 1.00 95.94 90 ILE A O 1
ATOM 747 N N . CYS A 1 91 ? -14.824 3.217 24.952 1.00 96.38 91 CYS A N 1
ATOM 748 C CA . CYS A 1 91 ? -15.434 4.217 24.073 1.00 96.38 91 CYS A CA 1
ATOM 749 C C . CYS A 1 91 ? -14.554 5.464 23.934 1.00 96.38 91 CYS A C 1
ATOM 751 O O . CYS A 1 91 ? -14.288 5.903 22.812 1.00 96.38 91 CYS A O 1
ATOM 753 N N . GLN A 1 92 ? -14.063 6.002 25.054 1.00 97.38 92 GLN A N 1
ATOM 754 C CA . GLN A 1 92 ? -13.201 7.184 25.049 1.00 97.38 92 GLN A CA 1
ATOM 755 C C . GLN A 1 92 ? -11.887 6.915 24.304 1.00 97.38 92 GLN A C 1
ATOM 757 O O . GLN A 1 92 ? -11.493 7.694 23.439 1.00 97.38 92 GLN A O 1
ATOM 762 N N . MET A 1 93 ? -11.249 5.768 24.558 1.00 95.62 93 MET A N 1
ATOM 763 C CA . MET A 1 93 ? -10.020 5.369 23.869 1.00 95.62 93 MET A CA 1
ATOM 764 C C . MET A 1 93 ? -10.198 5.298 22.349 1.00 95.62 93 MET A C 1
ATOM 766 O O . MET A 1 93 ? -9.330 5.755 21.600 1.00 95.62 93 MET A O 1
ATOM 770 N N . TYR A 1 94 ? -11.298 4.706 21.872 1.00 96.50 94 TYR A N 1
ATOM 771 C CA . TYR A 1 94 ? -11.572 4.631 20.437 1.00 96.50 94 TYR A CA 1
ATOM 772 C C . TYR A 1 94 ? -11.872 6.003 19.841 1.00 96.50 94 TYR A C 1
ATOM 774 O O . TYR A 1 94 ? -11.375 6.298 18.754 1.00 96.50 94 TYR A O 1
ATOM 782 N N . HIS A 1 95 ? -12.620 6.847 20.550 1.00 97.56 95 HIS A N 1
ATOM 783 C CA . HIS A 1 95 ? -12.878 8.219 20.128 1.00 97.56 95 HIS A CA 1
ATOM 784 C C . HIS A 1 95 ? -11.570 9.009 19.950 1.00 97.56 95 HIS A C 1
ATOM 786 O O . HIS A 1 95 ? -11.318 9.556 18.876 1.00 97.56 95 HIS A O 1
ATOM 792 N N . ASP A 1 96 ? -10.690 8.991 20.952 1.00 97.56 96 ASP A N 1
ATOM 793 C CA . ASP A 1 96 ? -9.406 9.702 20.907 1.00 97.56 96 ASP A CA 1
ATOM 794 C C . ASP A 1 96 ? -8.505 9.171 19.785 1.00 97.56 96 ASP A C 1
ATOM 796 O O . ASP A 1 96 ? -7.826 9.931 19.086 1.00 97.56 96 ASP A O 1
ATOM 800 N N . ARG A 1 97 ? -8.530 7.850 19.562 1.00 96.19 97 ARG A N 1
ATOM 801 C CA . ARG A 1 97 ? -7.795 7.216 18.467 1.00 96.19 97 ARG A CA 1
ATOM 802 C C . ARG A 1 97 ? -8.308 7.667 17.103 1.00 96.19 97 ARG A C 1
ATOM 804 O O . ARG A 1 97 ? -7.486 7.957 16.234 1.00 96.19 97 ARG A O 1
ATOM 811 N N . VAL A 1 98 ? -9.626 7.718 16.908 1.00 96.88 98 VAL A N 1
ATOM 812 C CA . VAL A 1 98 ? -10.242 8.193 15.659 1.00 96.88 98 VAL A CA 1
ATOM 813 C C . VAL A 1 98 ? -9.864 9.646 15.413 1.00 96.88 98 VAL A C 1
ATOM 815 O O . VAL A 1 98 ? -9.334 9.944 14.345 1.00 96.88 98 VAL A O 1
ATOM 818 N N . TYR A 1 99 ? -10.023 10.511 16.415 1.00 97.88 99 TYR A N 1
ATOM 819 C CA . TYR A 1 99 ? -9.671 11.927 16.322 1.00 97.88 99 TYR A CA 1
ATOM 820 C C . TYR A 1 99 ? -8.212 12.136 15.882 1.00 97.88 99 TYR A C 1
ATOM 822 O O . TYR A 1 99 ? -7.934 12.866 14.927 1.00 97.88 99 TYR A O 1
ATOM 830 N N . LEU A 1 100 ? -7.265 11.430 16.513 1.00 97.00 100 LEU A N 1
ATOM 831 C CA . LEU A 1 100 ? -5.852 11.495 16.135 1.00 97.00 100 LEU A CA 1
ATOM 832 C C . LEU A 1 100 ? -5.613 11.010 14.696 1.00 97.00 100 LEU A C 1
ATOM 834 O O . LEU A 1 100 ? -4.878 11.646 13.937 1.00 97.00 100 LEU A O 1
ATOM 838 N N . CYS A 1 101 ? -6.207 9.875 14.318 1.00 96.69 101 CYS A N 1
ATOM 839 C CA . CYS A 1 101 ? -6.047 9.317 12.978 1.00 96.69 101 CYS A CA 1
ATOM 840 C C . CYS A 1 101 ? -6.633 10.230 11.894 1.00 96.69 101 CYS A C 1
ATOM 842 O O . CYS A 1 101 ? -6.054 10.324 10.812 1.00 96.69 101 CYS A O 1
ATOM 844 N N . GLU A 1 102 ? -7.743 10.915 12.167 1.00 97.88 102 GLU A N 1
ATOM 845 C CA . GLU A 1 102 ? -8.333 11.884 11.243 1.00 97.88 102 GLU A CA 1
ATOM 846 C C . GLU A 1 102 ? -7.434 13.100 11.027 1.00 97.88 102 GLU A C 1
ATOM 848 O O . GLU A 1 102 ? -7.217 13.481 9.875 1.00 97.88 102 GLU A O 1
ATOM 853 N N . GLY A 1 103 ? -6.846 13.649 12.095 1.00 97.94 103 GLY A N 1
ATOM 854 C CA . GLY A 1 103 ? -5.875 14.742 11.984 1.00 97.94 103 GLY A CA 1
ATOM 855 C C . GLY A 1 103 ? -4.665 14.352 11.131 1.00 97.94 103 GLY A C 1
ATOM 856 O O . GLY A 1 103 ? -4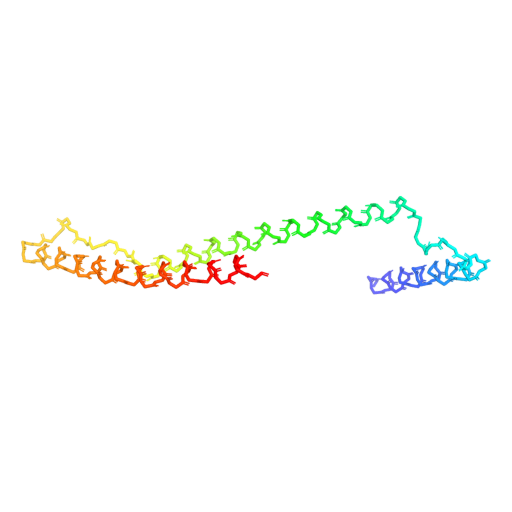.353 15.012 10.142 1.00 97.94 103 GLY A O 1
ATOM 857 N N . GLN A 1 104 ? -4.052 13.202 11.429 1.00 97.31 104 GLN A N 1
ATOM 858 C CA . GLN A 1 104 ? -2.922 12.680 10.650 1.00 97.31 104 GLN A CA 1
ATOM 859 C C . GLN A 1 104 ? -3.284 12.428 9.179 1.00 97.31 104 GLN A C 1
ATOM 861 O O . GLN A 1 104 ? -2.473 12.667 8.283 1.00 97.31 104 GLN A O 1
ATOM 866 N N . LYS A 1 105 ? -4.500 11.934 8.914 1.00 97.56 105 LYS A N 1
ATOM 867 C CA . LYS A 1 105 ? -5.003 11.734 7.551 1.00 97.56 105 LYS A CA 1
ATOM 868 C C . LYS A 1 105 ? -5.108 13.068 6.813 1.00 97.56 105 LYS A C 1
ATOM 870 O O . LYS A 1 105 ? -4.669 13.148 5.670 1.00 97.56 105 LYS A O 1
ATOM 875 N N . TRP A 1 106 ? -5.658 14.095 7.458 1.00 98.00 106 TRP A N 1
ATOM 876 C CA . TRP A 1 106 ? -5.813 15.420 6.863 1.00 98.00 106 TRP A CA 1
ATOM 877 C C . TRP A 1 106 ? -4.464 16.030 6.461 1.00 98.00 106 TRP A C 1
ATOM 879 O O . TRP A 1 106 ? -4.318 16.485 5.323 1.00 98.00 106 TRP A O 1
ATOM 889 N N . ASP A 1 107 ? -3.462 15.967 7.344 1.00 97.62 107 ASP A N 1
ATOM 890 C CA . ASP A 1 107 ? -2.111 16.467 7.056 1.00 97.62 107 ASP A CA 1
ATOM 891 C C . ASP A 1 107 ? -1.506 15.761 5.831 1.00 97.62 107 ASP A C 1
ATOM 893 O O . ASP A 1 107 ? -1.051 16.410 4.883 1.00 97.62 107 ASP A O 1
ATOM 897 N N . LEU A 1 108 ? -1.583 14.425 5.798 1.00 97.75 108 LEU A N 1
ATOM 898 C CA . LEU A 1 108 ? -1.088 13.616 4.681 1.00 97.75 108 LEU A CA 1
ATOM 899 C C . LEU A 1 108 ? -1.816 13.926 3.367 1.00 97.75 108 LEU A C 1
ATOM 901 O O . LEU A 1 108 ? -1.176 14.071 2.324 1.00 97.75 108 LEU A O 1
ATOM 905 N N . GLU A 1 109 ? -3.144 14.040 3.389 1.00 97.88 109 GLU A N 1
ATOM 906 C CA . GLU A 1 109 ? -3.944 14.380 2.208 1.00 97.88 109 GLU A CA 1
ATOM 907 C C . GLU A 1 109 ? -3.598 15.774 1.671 1.00 97.88 109 GLU A C 1
ATOM 909 O O . GLU A 1 109 ? -3.545 15.980 0.454 1.00 97.88 109 GLU A O 1
ATOM 914 N N . ARG A 1 110 ? -3.328 16.736 2.559 1.00 98.00 110 ARG A N 1
ATOM 915 C CA . ARG A 1 110 ? -2.890 18.079 2.173 1.00 98.00 110 ARG A CA 1
ATOM 916 C C . ARG A 1 110 ? -1.518 18.053 1.503 1.00 98.00 110 ARG A C 1
ATOM 918 O O . ARG A 1 110 ? -1.344 18.684 0.459 1.00 98.00 110 ARG A O 1
ATOM 925 N N . GLU A 1 111 ? -0.560 17.313 2.057 1.00 97.69 111 GLU A N 1
ATOM 926 C CA . GLU A 1 111 ? 0.771 17.148 1.460 1.00 97.69 111 GLU A CA 1
ATOM 927 C C . GLU A 1 111 ? 0.733 16.435 0.106 1.00 97.69 111 GLU A C 1
ATOM 929 O O . GLU A 1 111 ? 1.465 16.809 -0.812 1.00 97.69 111 GLU A O 1
ATOM 934 N N . VAL A 1 112 ? -0.097 15.397 -0.034 1.00 97.81 112 VAL A N 1
ATOM 935 C CA . VAL A 1 112 ? -0.303 14.701 -1.313 1.00 97.81 112 VAL A CA 1
ATOM 936 C C . VAL A 1 112 ? -0.875 15.669 -2.343 1.00 97.81 112 VAL A C 1
ATOM 938 O O . VAL A 1 112 ? -0.279 15.835 -3.401 1.00 97.81 112 VAL A O 1
ATOM 941 N N . ARG A 1 113 ? -1.938 16.405 -1.997 1.00 97.38 113 ARG A N 1
ATOM 942 C CA . ARG A 1 113 ? -2.559 17.382 -2.902 1.00 97.38 113 ARG A CA 1
ATOM 943 C C . ARG A 1 113 ? -1.581 18.471 -3.357 1.00 97.38 113 ARG A C 1
ATOM 945 O O . ARG A 1 113 ? -1.602 18.859 -4.520 1.00 97.38 113 ARG A O 1
ATOM 952 N N . LYS A 1 114 ? -0.708 18.948 -2.462 1.00 96.81 114 LYS A N 1
ATOM 953 C CA . LYS A 1 114 ? 0.353 19.906 -2.812 1.00 96.81 114 LYS A CA 1
ATOM 954 C C . LYS A 1 114 ? 1.343 19.309 -3.815 1.00 96.81 114 LYS A C 1
ATOM 956 O O . LYS A 1 114 ? 1.668 19.959 -4.801 1.00 96.81 114 LYS A O 1
ATOM 961 N N .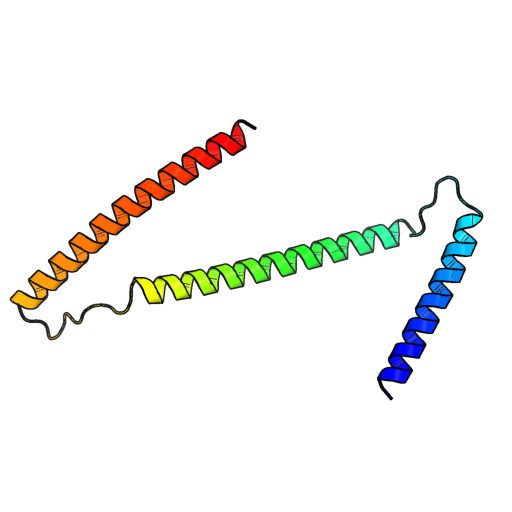 ARG A 1 115 ? 1.800 18.076 -3.578 1.00 97.44 115 ARG A N 1
ATOM 962 C CA . ARG A 1 115 ? 2.723 17.375 -4.485 1.00 97.44 115 ARG A CA 1
ATOM 963 C C . ARG A 1 115 ? 2.095 17.100 -5.847 1.00 97.44 115 ARG A C 1
ATOM 965 O O . ARG A 1 115 ? 2.773 17.272 -6.852 1.00 97.44 115 ARG A O 1
ATOM 972 N N . ASP A 1 116 ? 0.822 16.719 -5.886 1.00 97.19 116 ASP A N 1
ATOM 973 C CA . ASP A 1 116 ? 0.100 16.492 -7.141 1.00 97.19 116 ASP A CA 1
ATOM 974 C C . ASP A 1 116 ? 0.026 17.781 -7.970 1.00 97.19 116 ASP A C 1
ATOM 976 O O . ASP A 1 116 ? 0.320 17.761 -9.164 1.00 97.19 116 ASP A O 1
ATOM 980 N N . TYR A 1 117 ? -0.268 18.915 -7.324 1.00 96.56 117 TYR A N 1
ATOM 981 C CA . TYR A 1 117 ? -0.231 20.228 -7.970 1.00 96.56 117 TYR A CA 1
ATOM 982 C C . TYR A 1 117 ? 1.169 20.567 -8.511 1.00 96.56 117 TYR A C 1
ATOM 984 O O . TYR A 1 117 ? 1.313 20.933 -9.671 1.00 96.56 117 TYR A O 1
ATOM 992 N N . GLU A 1 118 ? 2.224 20.373 -7.714 1.00 96.31 118 GLU A N 1
ATOM 993 C CA . GLU A 1 118 ? 3.610 20.630 -8.139 1.00 96.31 118 GLU A CA 1
ATOM 994 C C . GLU A 1 118 ? 4.080 19.739 -9.302 1.00 96.31 118 GLU A C 1
ATOM 996 O O . GLU A 1 118 ? 4.961 20.143 -10.061 1.00 96.31 118 GLU A O 1
ATOM 1001 N N . VAL A 1 119 ? 3.546 18.519 -9.421 1.00 96.56 119 VAL A N 1
ATOM 1002 C CA . VAL A 1 119 ? 3.809 17.623 -10.558 1.00 96.56 119 VAL A CA 1
ATOM 1003 C C . VAL A 1 119 ? 3.045 18.073 -11.799 1.00 96.56 119 VAL A C 1
ATOM 1005 O O . VAL A 1 119 ? 3.574 17.939 -12.892 1.00 96.56 119 VAL A O 1
ATOM 1008 N N . GLN A 1 120 ? 1.826 18.592 -11.643 1.00 95.31 120 GLN A N 1
ATOM 1009 C CA . GLN A 1 120 ? 1.000 19.054 -12.758 1.00 95.31 120 GLN A CA 1
ATOM 1010 C C . GLN A 1 120 ? 1.496 20.377 -13.363 1.00 95.31 120 GLN A C 1
ATOM 1012 O O . GLN A 1 120 ? 1.387 20.568 -14.570 1.00 95.31 120 GLN A O 1
ATOM 1017 N N . GLU A 1 121 ? 2.027 21.283 -12.542 1.00 87.75 121 GLU A N 1
ATOM 1018 C CA . GLU A 1 121 ? 2.573 22.573 -12.994 1.00 87.75 121 GLU A CA 1
ATOM 1019 C C . GLU A 1 121 ? 3.947 22.450 -13.685 1.00 87.75 121 GLU A C 1
ATOM 1021 O O . GLU A 1 121 ? 4.452 23.432 -14.231 1.00 87.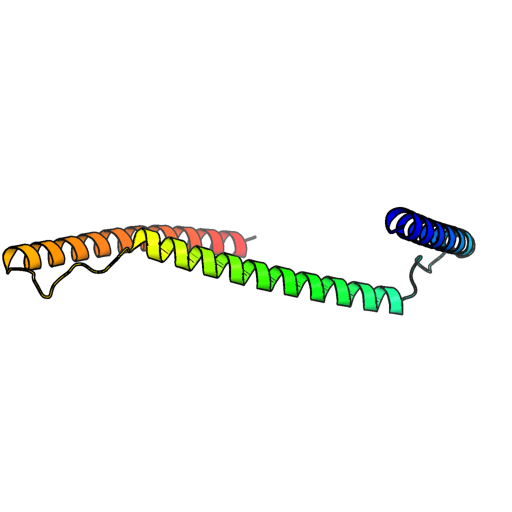75 121 GLU A O 1
ATOM 1026 N N . LYS A 1 122 ? 4.575 21.267 -13.648 1.00 64.06 122 LYS A N 1
ATOM 1027 C CA . LYS A 1 122 ? 5.876 20.974 -14.270 1.00 64.06 122 LYS A CA 1
ATOM 1028 C C . LYS A 1 122 ? 5.731 20.201 -15.573 1.00 64.06 122 LYS A C 1
ATOM 1030 O O . LYS A 1 122 ? 6.523 20.501 -16.494 1.00 64.06 122 LYS A O 1
#

pLDDT: mean 88.44, std 12.22, range [55.5, 98.0]

InterPro domains:
  IPR001978 Troponin [PF00992] (39-122)
  IPR038077 Troponin domain superfamily [G3DSA:1.20.5.350] (24-121)
  IPR038077 Troponin domain superfamily [SSF90250] (33-121)
  IPR050875 Troponin I [PTHR13738] (1-116)